Protein AF-A0A7S2K508-F1 (afdb_monomer)

Secondary structure (DSSP, 8-state):
-EETHHHHHHHHHHT-SS-----EEEEEE--SSS-GGGTSS--HHHHHTTSEEE-TTS-EEEEPTT-HHHHHHHHTTTS-HHHHHHHHHT---EEPPPGGGGTT---HHHHHS-EEEEEETT-SSS-HHHHHHHHHTT-TT-EEEEES--S--

Organism: NCBI:txid1333877

Nearest PDB structures (foldseek):
  8hfw-assembly2_C-2  TM=7.495E-01  e=7.272E-08  Burkholderia pyrrocinia
  5y5r-assembly6_F  TM=7.327E-01  e=9.627E-07  Sphingobium faniae
  5y5r-assembly3_C  TM=6.608E-01  e=6.535E-07  Sphingobium faniae
  5y51-assembly4_D  TM=6.768E-01  e=1.330E-06  Sphingobium faniae
  5y5v-assembly5_E  TM=6.628E-01  e=8.461E-07  Sphingobium faniae

Structure (mmCIF, N/CA/C/O backbone):
data_AF-A0A7S2K508-F1
#
_entry.id   AF-A0A7S2K508-F1
#
loop_
_atom_site.group_PDB
_atom_site.id
_atom_site.type_symbol
_atom_site.label_atom_id
_atom_site.label_alt_id
_atom_site.label_comp_id
_atom_site.label_asym_id
_atom_site.label_entity_id
_atom_site.label_seq_id
_atom_site.pdbx_PDB_ins_code
_atom_site.Cartn_x
_atom_site.Cartn_y
_atom_site.Cartn_z
_atom_site.occupancy
_atom_site.B_iso_or_equiv
_atom_site.auth_seq_id
_atom_site.auth_comp_id
_atom_site.auth_asym_id
_atom_site.auth_atom_id
_atom_site.pdbx_PDB_model_num
ATOM 1 N N . GLY A 1 1 ? -5.552 5.585 4.829 1.00 94.31 1 GLY A N 1
ATOM 2 C CA . GLY A 1 1 ? -4.146 5.210 4.611 1.00 94.31 1 GLY A CA 1
ATOM 3 C C . GLY A 1 1 ? -4.097 4.283 3.425 1.00 94.31 1 GLY A C 1
ATOM 4 O O . GLY A 1 1 ? -4.955 3.414 3.342 1.00 94.31 1 GLY A O 1
ATOM 5 N N . HIS A 1 2 ? -3.149 4.501 2.521 1.00 95.62 2 HIS A N 1
ATOM 6 C CA . HIS A 1 2 ? -2.946 3.706 1.309 1.00 95.62 2 HIS A CA 1
ATOM 7 C C . HIS A 1 2 ? -1.594 2.995 1.375 1.00 95.62 2 HIS A C 1
ATOM 9 O O . HIS A 1 2 ? -0.647 3.576 1.910 1.00 95.62 2 HIS A O 1
ATOM 15 N N . SER A 1 3 ? -1.504 1.756 0.885 1.00 92.75 3 SER A N 1
ATOM 16 C CA . SER A 1 3 ? -0.252 0.991 0.879 1.00 92.75 3 SER A CA 1
ATOM 17 C C . SER A 1 3 ? 0.404 0.943 2.276 1.00 92.75 3 SER A C 1
ATOM 19 O O . SER A 1 3 ? -0.268 0.725 3.295 1.00 92.75 3 SER A O 1
ATOM 21 N N . THR A 1 4 ? 1.704 1.217 2.360 1.00 88.06 4 THR A N 1
ATOM 22 C CA . THR A 1 4 ? 2.474 1.306 3.613 1.00 88.06 4 THR A CA 1
ATOM 23 C C . THR A 1 4 ? 1.945 2.355 4.599 1.00 88.06 4 THR A C 1
ATOM 25 O O . THR A 1 4 ? 2.079 2.197 5.819 1.00 88.06 4 THR A O 1
ATOM 28 N N . ALA A 1 5 ? 1.256 3.400 4.123 1.00 89.75 5 ALA A N 1
ATOM 29 C CA . ALA A 1 5 ? 0.703 4.445 4.983 1.00 89.75 5 ALA A CA 1
ATOM 30 C C . ALA A 1 5 ? -0.449 3.946 5.876 1.00 89.75 5 ALA A C 1
ATOM 32 O O . ALA A 1 5 ? -0.812 4.624 6.840 1.00 89.75 5 ALA A O 1
ATOM 33 N N . GLY A 1 6 ? -1.018 2.762 5.622 1.00 91.69 6 GLY A N 1
ATOM 34 C CA . GLY A 1 6 ? -1.968 2.134 6.548 1.00 91.69 6 GLY A CA 1
ATOM 35 C C . GLY A 1 6 ? -1.373 1.895 7.946 1.00 91.69 6 GLY A C 1
ATOM 36 O O . GLY A 1 6 ? -2.024 2.154 8.966 1.00 91.69 6 GLY A O 1
ATOM 37 N N . ARG A 1 7 ? -0.085 1.541 8.024 1.00 87.25 7 ARG A N 1
ATOM 38 C CA . ARG A 1 7 ? 0.619 1.390 9.309 1.00 87.25 7 ARG A CA 1
ATOM 39 C C . ARG A 1 7 ? 0.809 2.720 10.018 1.00 87.25 7 ARG A C 1
ATOM 41 O O . ARG A 1 7 ? 0.568 2.806 11.219 1.00 87.25 7 ARG A O 1
ATOM 48 N N . MET A 1 8 ? 1.194 3.756 9.269 1.00 87.19 8 MET A N 1
ATOM 49 C CA . MET A 1 8 ? 1.343 5.116 9.797 1.00 87.19 8 MET A CA 1
ATOM 50 C C . MET A 1 8 ? 0.029 5.606 10.395 1.00 87.19 8 MET A C 1
ATOM 52 O O . MET A 1 8 ? 0.013 6.088 11.520 1.00 87.19 8 MET A O 1
ATOM 56 N N . VAL A 1 9 ? -1.091 5.406 9.695 1.00 89.44 9 VAL A N 1
ATOM 57 C CA . VAL A 1 9 ? -2.420 5.763 10.212 1.00 89.44 9 VAL A CA 1
ATOM 58 C C . VAL A 1 9 ? -2.718 5.039 11.524 1.00 89.44 9 VAL A C 1
ATOM 60 O O . VAL A 1 9 ? -3.194 5.670 12.466 1.00 89.44 9 VAL A O 1
ATOM 63 N N . THR A 1 10 ? -2.396 3.747 11.616 1.00 88.44 10 THR A N 1
ATOM 64 C CA . THR A 1 10 ? -2.586 2.976 12.854 1.00 88.44 10 THR A CA 1
ATOM 65 C C . THR A 1 10 ? -1.735 3.533 13.997 1.00 88.44 10 THR A C 1
ATOM 67 O O . THR A 1 10 ? -2.250 3.781 15.089 1.00 88.44 10 THR A O 1
ATOM 70 N N . ALA A 1 11 ? -0.451 3.793 13.742 1.00 86.31 11 ALA A N 1
ATOM 71 C CA . ALA A 1 11 ? 0.479 4.328 14.732 1.00 86.31 11 ALA A CA 1
ATOM 72 C C . ALA A 1 11 ? 0.098 5.738 15.197 1.00 86.31 11 ALA A C 1
ATOM 74 O O . ALA A 1 11 ? 0.054 6.008 16.396 1.00 86.31 11 ALA A O 1
ATOM 75 N N . CYS A 1 12 ? -0.228 6.630 14.260 1.00 87.06 12 CYS A N 1
ATOM 76 C CA . CYS A 1 12 ? -0.665 7.986 14.561 1.00 87.06 12 CYS A CA 1
ATOM 77 C C . CYS A 1 12 ? -1.956 7.979 15.375 1.00 87.06 12 CYS A C 1
ATOM 79 O O . CYS A 1 12 ? -2.011 8.651 16.398 1.00 87.06 12 CYS A O 1
ATOM 81 N N . PHE A 1 13 ? -2.966 7.202 14.967 1.00 89.62 13 PHE A N 1
ATOM 82 C CA . PHE A 1 13 ? -4.243 7.137 15.679 1.00 89.62 13 PHE A CA 1
ATOM 83 C C . PHE A 1 13 ? -4.069 6.643 17.119 1.00 89.62 13 PHE A C 1
ATOM 85 O O . PHE A 1 13 ? -4.640 7.215 18.043 1.00 89.62 13 PHE A O 1
ATOM 92 N N . SER A 1 14 ? -3.232 5.626 17.312 1.00 87.38 14 SER A N 1
ATOM 93 C CA . SER A 1 14 ? -2.958 5.030 18.623 1.00 87.38 14 SER A CA 1
ATOM 94 C C . SER A 1 14 ? -2.292 6.002 19.604 1.00 87.38 14 SER A C 1
ATOM 96 O O . SER A 1 14 ? -2.481 5.891 20.810 1.00 87.38 14 SER A O 1
ATOM 98 N N . ARG A 1 15 ? -1.562 7.003 19.095 1.00 86.00 15 ARG A N 1
ATOM 99 C CA . ARG A 1 15 ? -0.917 8.056 19.899 1.00 86.00 15 ARG A CA 1
ATOM 100 C C . ARG A 1 15 ? -1.837 9.239 20.221 1.00 86.00 15 ARG A C 1
ATOM 102 O O . ARG A 1 15 ? -1.435 10.132 20.964 1.00 86.00 15 ARG A O 1
ATOM 109 N N . LEU A 1 16 ? -3.051 9.287 19.669 1.00 83.50 16 LEU A N 1
ATOM 110 C CA . LEU A 1 16 ? -3.994 10.366 19.960 1.00 83.50 16 LEU A CA 1
ATOM 111 C C . LEU A 1 16 ? -4.685 10.118 21.301 1.00 83.50 16 LEU A C 1
ATOM 113 O O . LEU A 1 16 ? -5.417 9.146 21.467 1.00 83.50 16 LEU A O 1
ATOM 117 N N . SER A 1 17 ? -4.520 11.056 22.231 1.00 73.00 17 SER A N 1
ATOM 118 C CA . SER A 1 17 ? -5.213 11.048 23.524 1.00 73.00 17 SER A CA 1
ATOM 119 C C . SER A 1 17 ? -6.714 11.351 23.406 1.00 73.00 17 SER A C 1
ATOM 121 O O . SER A 1 17 ? -7.501 10.880 24.221 1.00 73.00 17 SER A O 1
ATOM 123 N N . ALA A 1 18 ? -7.124 12.103 22.378 1.00 69.69 18 ALA A N 1
ATOM 124 C CA . ALA A 1 18 ? -8.521 12.428 22.078 1.00 69.69 18 ALA A CA 1
ATOM 125 C C . ALA A 1 18 ? -8.760 12.428 20.551 1.00 69.69 18 ALA A C 1
ATOM 127 O O . ALA A 1 18 ? -8.657 13.476 19.902 1.00 69.69 18 ALA A O 1
ATOM 128 N N . PRO A 1 19 ? -9.022 11.262 19.929 1.00 72.75 19 PRO A N 1
ATOM 129 C CA . PRO A 1 19 ? -9.118 11.163 18.478 1.00 72.75 19 PRO A CA 1
ATOM 130 C C . PRO A 1 19 ? -10.362 11.887 17.940 1.00 72.75 19 PRO A C 1
ATOM 132 O O . PRO A 1 19 ? -11.492 11.528 18.248 1.00 72.75 19 PRO A O 1
ATOM 135 N N . LYS A 1 20 ? -10.152 12.870 17.054 1.00 83.19 20 LYS A N 1
ATOM 136 C CA . LYS A 1 20 ? -11.210 13.507 16.234 1.00 83.19 20 LYS A CA 1
ATOM 137 C C . LYS A 1 20 ? -11.543 12.712 14.959 1.00 83.19 20 LYS A C 1
ATOM 139 O O . LYS A 1 20 ? -12.257 13.188 14.079 1.00 83.19 20 LYS A O 1
ATOM 144 N N . ILE A 1 21 ? -10.958 11.526 14.817 1.00 88.56 21 ILE A N 1
ATOM 145 C CA . ILE A 1 21 ? -11.066 10.683 13.629 1.00 88.56 21 ILE A CA 1
ATOM 146 C C . ILE A 1 21 ? -12.260 9.744 13.810 1.00 88.56 21 ILE A C 1
ATOM 148 O O . ILE A 1 21 ? -12.256 8.886 14.687 1.00 88.56 21 ILE A O 1
ATOM 152 N N . HIS A 1 22 ? -13.268 9.905 12.953 1.00 89.38 22 HIS A N 1
ATOM 153 C CA . HIS A 1 22 ? -14.533 9.165 13.025 1.00 89.38 22 HIS A CA 1
ATOM 154 C C . HIS A 1 22 ? -14.428 7.732 12.485 1.00 89.38 22 HIS A C 1
ATOM 156 O O . HIS A 1 22 ? -15.195 6.856 12.878 1.00 89.38 22 HIS A O 1
ATOM 162 N N . ARG A 1 23 ? -13.504 7.496 11.547 1.00 93.00 23 ARG A N 1
ATOM 163 C CA . ARG A 1 23 ? -13.300 6.203 10.892 1.00 93.00 23 ARG A CA 1
ATOM 164 C C . ARG A 1 23 ? -11.885 6.103 10.342 1.00 93.00 23 ARG A C 1
ATOM 166 O O . ARG A 1 23 ? -11.348 7.079 9.821 1.00 93.00 23 ARG A O 1
ATOM 173 N N . LEU A 1 24 ? -11.319 4.904 10.409 1.00 94.88 24 LEU A N 1
ATOM 174 C CA . LEU A 1 24 ? -10.071 4.547 9.745 1.00 94.88 24 LEU A CA 1
ATOM 175 C C . LEU A 1 24 ? -10.386 3.830 8.434 1.00 94.88 24 LEU A C 1
ATOM 177 O O . LEU A 1 24 ? -11.091 2.824 8.430 1.00 94.88 24 LEU A O 1
ATOM 181 N N . VAL A 1 25 ? -9.874 4.353 7.322 1.00 96.62 25 VAL A N 1
ATOM 182 C CA . VAL A 1 25 ? -10.042 3.745 5.997 1.00 96.62 25 VAL A CA 1
ATOM 183 C C . VAL A 1 25 ? -8.682 3.293 5.486 1.00 96.62 25 VAL A C 1
ATOM 185 O O . VAL A 1 25 ? -7.739 4.090 5.434 1.00 96.62 25 VAL A O 1
ATOM 188 N N . PHE A 1 26 ? -8.589 2.019 5.129 1.00 97.00 26 PHE A N 1
ATOM 189 C CA . PHE A 1 26 ? -7.411 1.351 4.589 1.00 97.00 26 PHE A CA 1
ATOM 190 C C . PHE A 1 26 ? -7.680 1.032 3.126 1.00 97.00 26 PHE A C 1
ATOM 192 O O . PHE A 1 26 ? -8.665 0.371 2.837 1.00 97.00 26 PHE A O 1
ATOM 199 N N . LEU A 1 27 ? -6.850 1.518 2.212 1.00 97.88 27 LEU A N 1
ATOM 200 C CA . LEU A 1 27 ? -6.997 1.283 0.778 1.00 97.88 27 LEU A CA 1
ATOM 201 C C . LEU A 1 27 ? -5.785 0.514 0.279 1.00 97.88 27 LEU A C 1
ATOM 203 O O . LEU A 1 27 ? -4.694 1.078 0.344 1.00 97.88 27 LEU A O 1
ATOM 207 N N . ALA A 1 28 ? -5.964 -0.731 -0.173 1.00 95.94 28 ALA A N 1
ATOM 208 C CA . ALA A 1 28 ? -4.866 -1.607 -0.594 1.00 95.94 28 ALA A CA 1
ATOM 209 C C . ALA A 1 28 ? -3.652 -1.456 0.338 1.00 95.94 28 ALA A C 1
ATOM 211 O O . ALA A 1 28 ? -2.539 -1.146 -0.079 1.00 95.94 28 ALA A O 1
ATOM 212 N N . ALA A 1 29 ? -3.927 -1.486 1.643 1.00 93.94 29 ALA A N 1
ATOM 213 C CA . ALA A 1 29 ? -3.033 -0.953 2.654 1.00 93.94 29 ALA A CA 1
ATOM 214 C C . ALA A 1 29 ? -2.687 -1.996 3.690 1.00 93.94 29 ALA A C 1
ATOM 216 O O . ALA A 1 29 ? -3.483 -2.868 4.039 1.00 93.94 29 ALA A O 1
ATOM 217 N N . GLU A 1 30 ? -1.509 -1.825 4.258 1.00 89.88 30 GLU A N 1
ATOM 218 C CA . GLU A 1 30 ? -1.095 -2.604 5.401 1.00 89.88 30 GLU A CA 1
ATOM 219 C C . GLU A 1 30 ? -1.816 -2.212 6.677 1.00 89.88 30 GLU A C 1
ATOM 221 O O . GLU A 1 30 ? -2.129 -1.046 6.931 1.00 89.88 30 GLU A O 1
ATOM 226 N N . THR A 1 31 ? -1.979 -3.204 7.540 1.00 87.62 31 THR A N 1
ATOM 227 C CA . THR A 1 31 ? -2.645 -3.067 8.827 1.00 87.62 31 THR A CA 1
ATOM 228 C C . THR A 1 31 ? -1.740 -3.560 9.953 1.00 87.62 31 THR A C 1
ATOM 230 O O . THR A 1 31 ? -0.934 -4.482 9.783 1.00 87.62 31 THR A O 1
ATOM 233 N N . LEU A 1 32 ? -1.859 -2.909 11.112 1.00 82.50 32 LEU A N 1
ATOM 234 C CA . LEU A 1 32 ? -1.256 -3.340 12.373 1.00 82.50 32 LEU A CA 1
ATOM 235 C C . LEU A 1 32 ? -2.353 -3.814 13.340 1.00 82.50 32 LEU A C 1
ATOM 237 O O . LEU A 1 32 ? -3.473 -3.302 13.271 1.00 82.50 32 LEU A O 1
ATOM 241 N N . PRO A 1 33 ? -2.034 -4.752 14.252 1.00 77.62 33 PRO A N 1
ATOM 242 C CA . PRO A 1 33 ? -0.786 -5.504 14.363 1.00 77.62 33 PRO A CA 1
ATOM 243 C C . PRO A 1 33 ? -0.698 -6.604 13.291 1.00 77.62 33 PRO A C 1
ATOM 245 O O . PRO A 1 33 ? -1.707 -7.059 12.757 1.00 77.62 33 PRO A O 1
ATOM 248 N N . GLY A 1 34 ? 0.519 -7.037 12.967 1.00 71.25 34 GLY A N 1
ATOM 249 C CA . GLY A 1 34 ? 0.774 -8.090 11.983 1.00 71.25 34 GLY A CA 1
ATOM 250 C C . GLY A 1 34 ? 2.229 -8.089 11.510 1.00 71.25 34 GLY A C 1
ATOM 251 O O . GLY A 1 34 ? 2.929 -7.091 11.717 1.00 71.25 34 GLY A O 1
ATOM 252 N N . PRO A 1 35 ? 2.701 -9.188 10.890 1.00 64.12 35 PRO A N 1
ATOM 253 C CA . PRO A 1 35 ? 4.077 -9.298 10.432 1.00 64.12 35 PRO A CA 1
ATOM 254 C C . PRO A 1 35 ? 4.426 -8.150 9.482 1.00 64.12 35 PRO A C 1
ATOM 256 O O . PRO A 1 35 ? 3.721 -7.861 8.516 1.00 64.12 35 PRO A O 1
ATOM 259 N N . THR A 1 36 ? 5.548 -7.514 9.790 1.00 58.22 36 THR A N 1
ATOM 260 C CA . THR A 1 36 ? 6.211 -6.423 9.064 1.00 58.22 36 THR A CA 1
ATOM 261 C C . THR A 1 36 ? 6.776 -6.826 7.708 1.00 58.22 36 THR A C 1
ATOM 263 O O . THR A 1 36 ? 7.184 -5.962 6.932 1.00 58.22 36 THR A O 1
ATOM 266 N N . SER A 1 37 ? 6.824 -8.127 7.430 1.00 51.88 37 SER A N 1
ATOM 267 C CA . SER A 1 37 ? 7.640 -8.712 6.372 1.00 51.88 37 SER A CA 1
ATOM 268 C C . SER A 1 37 ? 7.113 -8.495 4.955 1.00 51.88 37 SER A C 1
ATOM 270 O O . SER A 1 37 ? 7.910 -8.585 4.026 1.00 51.88 37 SER A O 1
ATOM 272 N N . LEU A 1 38 ? 5.821 -8.199 4.769 1.00 54.03 38 LEU A N 1
ATOM 273 C CA . LEU A 1 38 ? 5.203 -8.172 3.434 1.00 54.03 38 LEU A CA 1
ATOM 274 C C . LEU A 1 38 ? 5.432 -6.872 2.639 1.00 54.03 38 LEU A C 1
ATOM 276 O O . LEU A 1 38 ? 5.066 -6.824 1.473 1.00 54.03 38 LEU A O 1
ATOM 280 N N . SER A 1 39 ? 6.020 -5.831 3.229 1.00 52.00 39 SER A N 1
ATOM 281 C CA . SER A 1 39 ? 5.941 -4.472 2.661 1.00 52.00 39 SER A CA 1
ATOM 282 C C . SER A 1 39 ? 7.117 -3.537 2.925 1.00 52.00 39 SER A C 1
ATOM 284 O O . SER A 1 39 ? 7.373 -2.614 2.158 1.00 52.00 39 SER A O 1
ATOM 286 N N . LEU A 1 40 ? 7.871 -3.771 4.002 1.00 51.97 40 LEU A N 1
ATOM 287 C CA . LEU A 1 40 ? 9.110 -3.043 4.270 1.00 51.97 40 LEU A CA 1
ATOM 288 C C . LEU A 1 40 ? 10.254 -3.574 3.407 1.00 51.97 40 LEU A C 1
ATOM 290 O O . LEU A 1 40 ? 11.384 -3.092 3.483 1.00 51.97 40 LEU A O 1
ATOM 294 N N . ARG A 1 41 ? 9.995 -4.614 2.618 1.00 66.81 41 ARG A N 1
ATOM 295 C CA . ARG A 1 41 ? 10.954 -5.179 1.688 1.00 66.81 41 ARG A CA 1
ATOM 296 C C . ARG A 1 41 ? 10.372 -5.003 0.293 1.00 66.81 41 ARG A C 1
ATOM 298 O O . ARG A 1 41 ? 9.259 -5.475 0.068 1.00 66.81 41 ARG A O 1
ATOM 305 N N . PRO A 1 42 ? 11.082 -4.325 -0.624 1.00 73.06 42 PRO A N 1
ATOM 306 C CA . PRO A 1 42 ? 10.677 -4.350 -2.021 1.00 73.06 42 PRO A CA 1
ATOM 307 C C . PRO A 1 42 ? 10.553 -5.802 -2.486 1.00 73.06 42 PRO A C 1
ATOM 309 O O . PRO A 1 42 ? 11.241 -6.680 -1.950 1.00 73.06 42 PRO A O 1
ATOM 312 N N . SER A 1 43 ? 9.695 -6.049 -3.480 1.00 81.44 43 SER A N 1
ATOM 313 C CA . SER A 1 43 ? 9.570 -7.389 -4.056 1.00 81.44 43 SER A CA 1
ATOM 314 C C . SER A 1 43 ? 10.964 -7.943 -4.390 1.00 81.44 43 SER A C 1
ATOM 316 O O . SER A 1 43 ? 11.759 -7.228 -5.014 1.00 81.44 43 SER A O 1
ATOM 318 N N . PRO A 1 44 ? 11.285 -9.198 -4.019 1.00 83.12 44 PRO A N 1
ATOM 319 C CA . PRO A 1 44 ? 12.548 -9.821 -4.399 1.00 83.12 44 PRO A CA 1
ATOM 320 C C . PRO A 1 44 ? 12.800 -9.765 -5.908 1.00 83.12 44 PRO A C 1
ATOM 322 O O . PRO A 1 44 ? 13.941 -9.580 -6.325 1.00 83.12 44 PRO A O 1
ATOM 325 N N . SER A 1 45 ? 11.740 -9.848 -6.723 1.00 86.62 45 SER A N 1
ATOM 326 C CA . SER A 1 45 ? 11.851 -9.696 -8.176 1.00 86.62 45 SER A CA 1
ATOM 327 C C . SER A 1 45 ? 12.277 -8.287 -8.581 1.00 86.62 45 SER A C 1
ATOM 329 O O . SER A 1 45 ? 13.132 -8.143 -9.441 1.00 86.62 45 SER A O 1
ATOM 331 N N . TRP A 1 46 ? 11.773 -7.241 -7.922 1.00 90.44 46 TRP A N 1
ATOM 332 C CA . TRP A 1 46 ? 12.146 -5.859 -8.235 1.00 90.44 46 TRP A CA 1
ATOM 333 C C . TRP A 1 46 ? 13.606 -5.565 -7.906 1.00 90.44 46 TRP A C 1
ATOM 335 O O . TRP A 1 46 ? 14.253 -4.821 -8.636 1.00 90.44 46 TRP A O 1
ATOM 345 N N . LEU A 1 47 ? 14.131 -6.158 -6.830 1.00 87.25 47 LEU A N 1
ATOM 346 C CA . LEU A 1 47 ? 15.559 -6.095 -6.520 1.00 87.25 47 LEU A CA 1
ATOM 347 C C . LEU A 1 47 ? 16.388 -6.865 -7.556 1.00 87.25 47 LEU A C 1
ATOM 349 O O . LEU A 1 47 ? 17.386 -6.342 -8.041 1.00 87.25 47 LEU A O 1
ATOM 353 N N . ALA A 1 48 ? 15.969 -8.083 -7.915 1.00 89.50 48 ALA A N 1
ATOM 354 C CA . ALA A 1 48 ? 16.676 -8.917 -8.888 1.00 89.50 48 ALA A CA 1
ATOM 355 C C . ALA A 1 48 ? 16.685 -8.307 -10.303 1.00 89.50 48 ALA A C 1
ATOM 357 O O . ALA A 1 48 ? 17.685 -8.401 -11.008 1.00 89.50 48 ALA A O 1
ATOM 358 N N . GLU A 1 49 ? 15.595 -7.647 -10.698 1.00 91.62 49 GLU A N 1
ATOM 359 C CA . GLU A 1 49 ? 15.455 -6.909 -11.960 1.00 91.62 49 GLU A CA 1
ATOM 360 C C . GLU A 1 49 ? 16.115 -5.517 -11.918 1.00 91.62 49 GLU A C 1
ATOM 362 O O . GLU A 1 49 ? 16.127 -4.810 -12.923 1.00 91.62 49 GLU A O 1
ATOM 367 N N . GLY A 1 50 ? 16.648 -5.093 -10.766 1.00 93.00 50 GLY A N 1
ATOM 368 C CA . GLY A 1 50 ? 17.278 -3.782 -10.603 1.00 93.00 50 GLY A CA 1
ATOM 369 C C . GLY A 1 50 ? 16.306 -2.603 -10.697 1.00 93.00 50 GLY A C 1
ATOM 370 O O . GLY A 1 50 ? 16.740 -1.485 -10.963 1.00 93.00 50 GLY A O 1
ATOM 371 N N . LEU A 1 51 ? 15.005 -2.813 -10.472 1.00 93.75 51 LEU A N 1
ATOM 372 C CA . LEU A 1 51 ? 13.990 -1.752 -10.541 1.00 93.75 51 LEU A CA 1
ATOM 373 C C . LEU A 1 51 ? 14.097 -0.768 -9.378 1.00 93.75 51 LEU A C 1
ATOM 375 O O . LEU A 1 51 ? 13.762 0.410 -9.500 1.00 93.75 51 LEU A O 1
ATOM 379 N N . VAL A 1 52 ? 14.556 -1.269 -8.238 1.00 92.69 52 VAL A N 1
ATOM 380 C CA . VAL A 1 52 ? 14.770 -0.491 -7.026 1.00 92.69 52 VAL A CA 1
ATOM 381 C C . VAL A 1 52 ? 16.117 -0.843 -6.419 1.00 92.69 52 VAL A C 1
ATOM 383 O O . VAL A 1 52 ? 16.631 -1.948 -6.587 1.00 92.69 52 VAL A O 1
ATOM 386 N N . SER A 1 53 ? 16.665 0.098 -5.668 1.00 91.19 53 SER A N 1
ATOM 387 C CA . SER A 1 53 ? 17.913 -0.044 -4.932 1.00 91.19 53 SER A CA 1
ATOM 388 C C . SER A 1 53 ? 17.711 0.375 -3.484 1.00 91.19 53 SER A C 1
ATOM 390 O O . SER A 1 53 ? 16.904 1.254 -3.169 1.00 91.19 53 SER A O 1
ATOM 392 N N . LEU A 1 54 ? 18.446 -0.278 -2.591 1.00 87.75 54 LEU A N 1
ATOM 393 C CA . LEU A 1 54 ? 18.530 0.116 -1.194 1.00 87.75 54 LEU A CA 1
ATOM 394 C C . 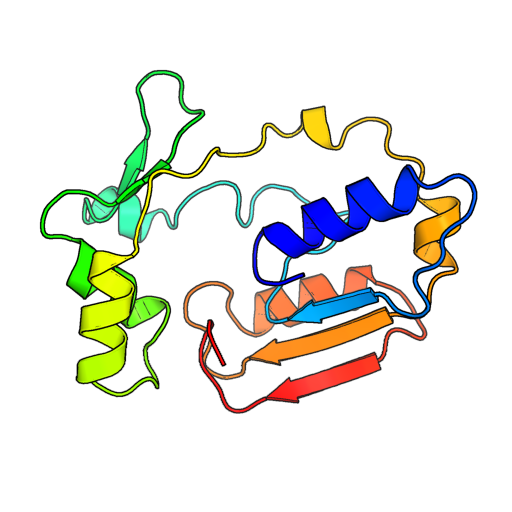LEU A 1 54 ? 19.812 0.918 -0.995 1.00 87.75 54 LEU A C 1
ATOM 396 O O . LEU A 1 54 ? 20.887 0.501 -1.427 1.00 87.75 54 LEU A O 1
ATOM 400 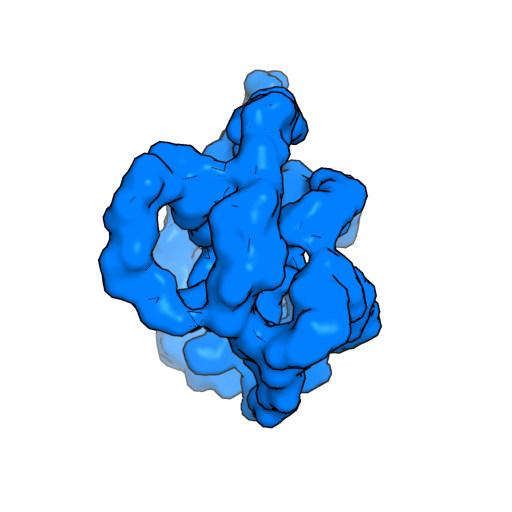N N . HIS A 1 55 ? 19.696 2.061 -0.325 1.00 88.69 55 HIS A N 1
ATOM 401 C CA . HIS A 1 55 ? 20.852 2.808 0.158 1.00 88.69 55 HIS A CA 1
ATOM 402 C C . HIS A 1 55 ? 21.724 1.903 1.055 1.00 88.69 55 HIS A C 1
ATOM 404 O O . HIS A 1 55 ? 21.164 1.030 1.721 1.00 88.69 55 HIS A O 1
ATOM 410 N N . PRO A 1 56 ? 23.057 2.096 1.148 1.00 85.94 56 PRO A N 1
ATOM 411 C CA . PRO A 1 56 ? 23.929 1.241 1.962 1.00 85.94 56 PRO A CA 1
ATOM 412 C C . PRO A 1 56 ? 23.535 1.111 3.439 1.00 85.94 56 PRO A C 1
ATOM 414 O O . PRO A 1 56 ? 23.813 0.086 4.052 1.00 85.94 56 PRO A O 1
ATOM 417 N N . SER A 1 57 ? 22.855 2.115 4.007 1.00 84.38 57 SER A N 1
ATOM 418 C CA . SER A 1 57 ? 22.292 2.026 5.366 1.00 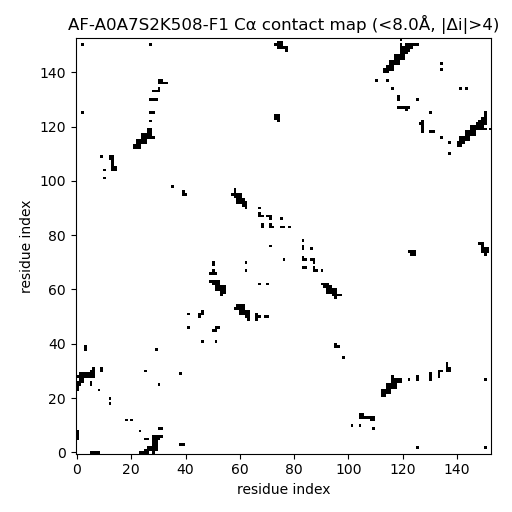84.38 57 SER A CA 1
ATOM 419 C C . SER A 1 57 ? 21.137 1.021 5.487 1.00 84.38 57 SER A C 1
ATOM 421 O O . SER A 1 57 ? 20.784 0.621 6.588 1.00 84.38 57 SER A O 1
ATOM 423 N N . GLY A 1 58 ? 20.525 0.615 4.371 1.00 82.44 58 GLY A N 1
ATOM 424 C CA . GLY A 1 58 ? 19.361 -0.271 4.310 1.00 82.44 58 GLY A CA 1
ATOM 425 C C . GLY A 1 58 ? 18.020 0.413 4.602 1.00 82.44 58 GLY A C 1
ATOM 426 O O . GLY A 1 58 ? 16.981 -0.246 4.546 1.00 82.44 58 GLY A O 1
ATOM 427 N N . GLU A 1 59 ? 18.033 1.715 4.891 1.00 82.44 59 GLU A N 1
ATOM 428 C CA . GLU A 1 59 ? 16.879 2.472 5.403 1.00 82.44 59 GLU A CA 1
ATOM 429 C C . GLU A 1 59 ? 16.152 3.297 4.343 1.00 82.44 59 GLU A C 1
ATOM 431 O O . GLU A 1 59 ? 15.061 3.795 4.594 1.00 82.44 59 GLU A O 1
ATOM 436 N N . VAL A 1 60 ? 16.734 3.469 3.159 1.00 86.88 60 VAL A N 1
ATOM 437 C CA . VAL A 1 60 ? 16.126 4.254 2.080 1.00 86.88 60 VAL A CA 1
ATOM 438 C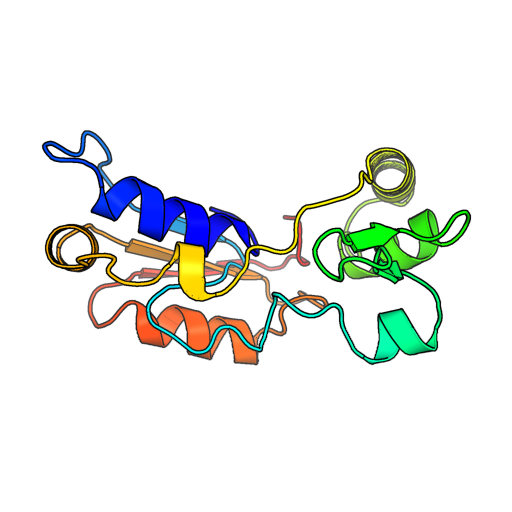 C . VAL A 1 60 ? 16.021 3.382 0.842 1.00 86.88 60 VAL A C 1
ATOM 440 O O . VAL A 1 60 ? 17.016 2.813 0.391 1.00 86.88 60 VAL A O 1
ATOM 443 N N . LEU A 1 61 ? 14.807 3.281 0.310 1.00 88.94 61 LEU A N 1
ATOM 444 C CA . LEU A 1 61 ? 14.504 2.640 -0.961 1.00 88.94 61 LEU A CA 1
ATOM 445 C C . LEU A 1 61 ? 14.395 3.714 -2.039 1.00 88.94 61 LEU A C 1
ATOM 447 O O . LEU A 1 61 ? 13.659 4.686 -1.871 1.00 88.94 61 LEU A O 1
ATOM 451 N N . THR A 1 62 ? 15.081 3.512 -3.156 1.00 92.06 62 THR A N 1
ATOM 452 C CA . THR A 1 62 ? 15.055 4.423 -4.301 1.00 92.06 62 THR A CA 1
ATOM 453 C C . THR A 1 62 ? 14.750 3.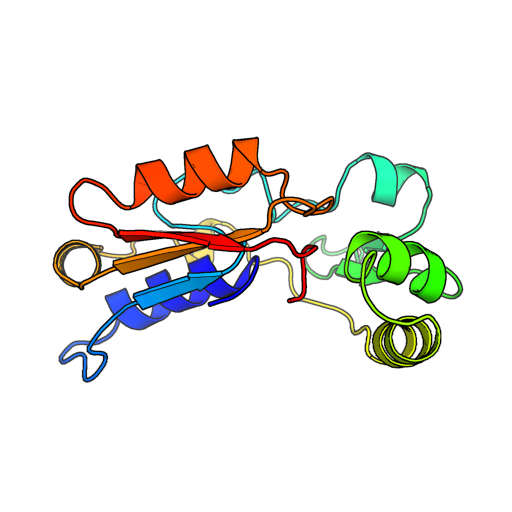642 -5.569 1.00 92.06 62 THR A C 1
ATOM 455 O O . THR A 1 62 ? 15.241 2.530 -5.754 1.00 92.06 62 THR A O 1
ATOM 458 N N . VAL A 1 63 ? 13.949 4.224 -6.458 1.00 93.56 63 VAL A N 1
ATOM 459 C CA . VAL A 1 63 ? 13.742 3.680 -7.805 1.00 93.56 63 VAL A CA 1
ATOM 460 C C . VAL A 1 63 ? 15.016 3.881 -8.617 1.00 93.56 63 VAL A C 1
ATOM 462 O O . VAL A 1 63 ? 15.580 4.974 -8.621 1.00 93.56 63 VAL A O 1
ATOM 465 N N . THR A 1 64 ? 15.498 2.827 -9.268 1.00 93.75 64 THR A N 1
ATOM 466 C CA . THR A 1 64 ? 16.706 2.908 -10.094 1.00 93.75 64 THR A CA 1
ATOM 467 C C . THR A 1 64 ? 16.448 3.801 -11.305 1.00 93.75 64 THR A C 1
ATOM 469 O O . THR A 1 64 ? 15.378 3.732 -11.911 1.00 93.75 64 THR A O 1
ATOM 472 N N . ALA A 1 65 ? 17.435 4.618 -11.679 1.00 90.06 65 ALA A N 1
ATOM 473 C CA . ALA A 1 65 ? 17.335 5.468 -12.861 1.00 90.06 65 ALA A CA 1
ATOM 474 C C . ALA A 1 65 ? 16.975 4.642 -14.108 1.00 90.06 65 ALA A C 1
ATOM 476 O O . ALA A 1 65 ? 17.546 3.575 -14.335 1.00 90.06 65 ALA A O 1
ATOM 477 N N . ALA A 1 66 ? 16.043 5.155 -14.910 1.00 92.62 66 ALA A N 1
ATOM 478 C CA . ALA A 1 66 ? 15.451 4.508 -16.085 1.00 92.62 66 ALA A CA 1
ATOM 479 C C . ALA A 1 66 ? 14.514 3.315 -15.798 1.00 92.62 66 ALA A C 1
ATOM 481 O O . ALA A 1 66 ? 13.885 2.805 -16.731 1.00 92.62 66 ALA A O 1
ATOM 482 N N . ALA A 1 67 ? 14.351 2.892 -14.540 1.00 96.00 67 ALA A N 1
ATOM 483 C CA . ALA A 1 67 ? 13.385 1.862 -14.158 1.00 96.00 67 ALA A CA 1
ATOM 484 C C . ALA A 1 67 ? 12.002 2.430 -13.797 1.00 96.00 67 ALA A C 1
ATOM 486 O O . ALA A 1 67 ? 11.061 1.662 -13.591 1.00 96.00 67 ALA A O 1
ATOM 487 N N . GLU A 1 68 ? 11.833 3.754 -13.754 1.00 95.62 68 GLU A N 1
ATOM 488 C CA . GLU A 1 68 ? 10.623 4.419 -13.264 1.00 95.62 68 GLU A CA 1
ATOM 489 C C . GLU A 1 68 ? 9.387 4.018 -14.067 1.00 95.62 68 GLU A C 1
ATOM 491 O O . GLU A 1 68 ? 8.360 3.666 -13.493 1.00 95.62 68 GLU A O 1
ATOM 496 N N . LYS A 1 69 ? 9.488 3.986 -15.401 1.00 94.75 69 LYS A N 1
ATOM 497 C CA . LYS A 1 69 ? 8.373 3.562 -16.265 1.00 94.75 69 LYS A CA 1
ATOM 498 C C . LYS A 1 69 ? 7.988 2.104 -16.024 1.00 94.75 69 LYS A C 1
ATOM 500 O O . LYS A 1 69 ? 6.805 1.767 -16.020 1.00 94.75 69 LYS A O 1
ATOM 505 N N . ARG A 1 70 ? 8.985 1.237 -15.819 1.00 94.94 70 ARG A N 1
ATOM 506 C CA . ARG A 1 70 ? 8.761 -0.187 -15.557 1.00 94.94 70 ARG A CA 1
ATOM 507 C C . ARG A 1 70 ? 8.118 -0.392 -14.191 1.00 94.94 70 ARG A C 1
ATOM 509 O O . ARG A 1 70 ? 7.171 -1.163 -14.097 1.00 94.94 70 ARG A O 1
ATOM 516 N N . LEU A 1 71 ? 8.582 0.321 -13.167 1.00 94.25 71 LEU A N 1
ATOM 517 C CA . LEU A 1 71 ? 7.990 0.261 -11.837 1.00 94.25 71 LEU A CA 1
ATOM 518 C C . LEU A 1 71 ? 6.553 0.806 -11.842 1.00 94.25 71 LEU A C 1
ATOM 520 O O . LEU A 1 71 ? 5.653 0.163 -11.307 1.00 94.25 71 LEU A O 1
ATOM 524 N N . ALA A 1 72 ? 6.309 1.933 -12.519 1.00 95.25 72 ALA A N 1
ATOM 525 C CA . ALA A 1 72 ? 4.979 2.528 -12.644 1.00 95.25 72 ALA A CA 1
ATOM 526 C C . ALA A 1 72 ? 3.959 1.570 -13.278 1.00 95.25 72 ALA A C 1
ATOM 528 O O . ALA A 1 72 ? 2.793 1.598 -12.903 1.00 95.25 72 ALA A O 1
ATOM 529 N N . ALA A 1 73 ? 4.382 0.675 -14.176 1.00 94.31 73 ALA A N 1
ATOM 530 C CA . ALA A 1 73 ? 3.491 -0.312 -14.783 1.00 94.31 73 ALA A CA 1
ATOM 531 C C . ALA A 1 73 ? 2.903 -1.328 -13.782 1.00 94.31 73 ALA A C 1
ATOM 533 O O . ALA A 1 73 ? 1.839 -1.873 -14.056 1.00 94.31 73 ALA A O 1
ATOM 534 N N . PHE A 1 74 ? 3.554 -1.572 -12.638 1.00 92.38 74 PHE A N 1
ATOM 535 C CA . PHE A 1 74 ? 2.998 -2.415 -11.569 1.00 92.38 74 PHE A CA 1
ATOM 536 C C . PHE A 1 74 ? 1.989 -1.646 -10.710 1.00 92.38 74 PHE A C 1
ATOM 538 O O . PHE A 1 74 ? 0.905 -2.141 -10.409 1.00 92.38 74 PHE A O 1
ATOM 545 N N . PHE A 1 75 ? 2.349 -0.417 -10.335 1.00 94.38 75 PHE A N 1
ATOM 546 C CA . PHE A 1 75 ? 1.555 0.428 -9.443 1.00 94.38 75 PHE A CA 1
ATOM 547 C C . PHE A 1 75 ? 0.306 1.006 -10.117 1.00 94.38 75 PHE A C 1
ATOM 549 O O . PHE A 1 75 ? -0.710 1.169 -9.454 1.00 94.38 75 PHE A O 1
ATOM 556 N N . PHE A 1 76 ? 0.389 1.305 -11.411 1.00 96.81 76 PHE A N 1
ATOM 557 C CA . PHE A 1 76 ? -0.620 2.037 -12.180 1.00 96.81 76 PHE A CA 1
ATOM 558 C C . PHE A 1 76 ? -1.032 1.243 -13.431 1.00 96.81 76 PHE A C 1
ATOM 560 O O . PHE A 1 76 ? -1.184 1.799 -14.518 1.00 96.81 76 PHE A O 1
ATOM 567 N N . SER A 1 77 ? -1.117 -0.085 -13.318 1.00 95.94 77 SER A N 1
ATOM 568 C CA . SER A 1 77 ? -1.375 -0.998 -14.441 1.00 95.94 77 SER A CA 1
ATOM 569 C C . SER A 1 77 ? -2.664 -0.703 -15.229 1.00 95.94 77 SER A C 1
ATOM 571 O O . SER A 1 77 ? -2.681 -0.930 -16.441 1.00 95.94 77 SER A O 1
ATOM 573 N N . ARG A 1 78 ? -3.693 -0.141 -14.580 1.00 96.38 78 ARG A N 1
ATOM 574 C CA . ARG A 1 78 ? -4.989 0.243 -15.165 1.00 96.38 78 ARG A CA 1
ATOM 575 C C . ARG A 1 78 ? -5.086 1.727 -15.519 1.00 96.38 78 ARG A C 1
ATOM 577 O O . ARG A 1 78 ? -6.039 2.123 -16.187 1.00 96.38 78 ARG A O 1
ATOM 584 N N . ALA A 1 79 ? -4.114 2.541 -15.113 1.00 96.69 79 ALA A N 1
ATOM 585 C CA . ALA A 1 79 ? -4.070 3.945 -15.489 1.00 96.69 79 ALA A CA 1
ATOM 586 C C . A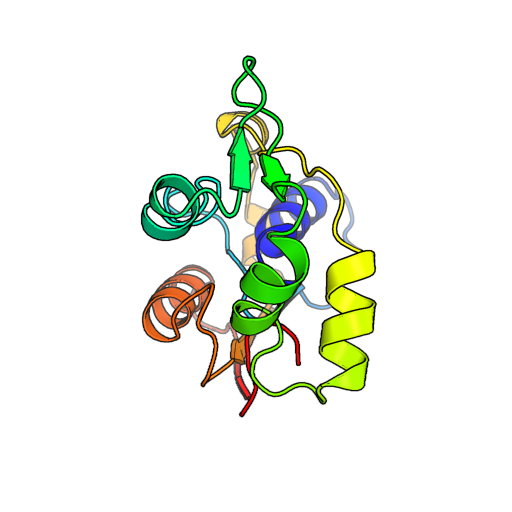LA A 1 79 ? -3.770 4.115 -16.988 1.00 96.69 79 ALA A C 1
ATOM 588 O O . ALA A 1 79 ? -3.166 3.249 -17.638 1.00 96.69 79 ALA A O 1
ATOM 589 N N . SER A 1 80 ? -4.158 5.269 -17.538 1.00 96.69 80 SER A N 1
ATOM 590 C CA . SER A 1 80 ? -3.802 5.628 -18.909 1.00 96.69 80 SER A CA 1
ATOM 591 C C . SER A 1 80 ? -2.278 5.665 -19.080 1.00 96.69 80 SER A C 1
ATOM 593 O O . SER A 1 80 ? -1.527 5.888 -18.127 1.00 96.69 80 SER A O 1
ATOM 595 N N . GLU A 1 81 ? -1.779 5.471 -20.304 1.00 95.75 81 GLU A N 1
ATOM 596 C CA . GLU A 1 81 ? -0.337 5.587 -20.562 1.00 95.75 81 GLU A CA 1
ATOM 597 C C . GLU A 1 81 ? 0.214 6.952 -20.128 1.00 95.75 81 GLU A C 1
ATOM 599 O O . GLU A 1 81 ? 1.293 7.019 -19.536 1.00 95.75 81 GLU A O 1
ATOM 604 N N . GLN A 1 82 ? -0.561 8.015 -20.351 1.00 96.56 82 GLN A N 1
ATOM 605 C CA . GLN A 1 82 ? -0.202 9.367 -19.952 1.00 96.56 82 GLN A CA 1
ATOM 606 C C . GLN A 1 82 ? -0.042 9.485 -18.431 1.00 96.56 82 GLN A C 1
ATOM 608 O O . GLN A 1 82 ? 0.977 9.996 -17.965 1.00 96.56 82 GLN A O 1
ATOM 613 N N . ASP A 1 83 ? -0.994 8.966 -17.655 1.00 96.25 83 ASP A N 1
ATOM 614 C CA . ASP A 1 83 ? -0.929 9.015 -16.190 1.00 96.25 83 ASP A CA 1
ATOM 615 C C . ASP A 1 83 ? 0.230 8.178 -15.653 1.00 96.25 83 ASP A C 1
ATOM 617 O O . ASP A 1 83 ? 0.932 8.611 -14.741 1.00 96.25 83 ASP A O 1
ATOM 621 N N . ARG A 1 84 ? 0.513 7.021 -16.266 1.00 96.25 84 ARG A N 1
ATOM 622 C CA . ARG A 1 84 ? 1.685 6.206 -15.907 1.00 96.25 84 ARG A CA 1
ATOM 623 C C . ARG A 1 84 ? 2.998 6.944 -16.136 1.00 96.25 84 ARG A C 1
ATOM 625 O O . ARG A 1 84 ? 3.907 6.830 -15.316 1.00 96.25 84 ARG A O 1
ATOM 632 N N . ILE A 1 85 ? 3.118 7.688 -17.237 1.00 95.69 85 ILE A N 1
ATOM 633 C CA . ILE A 1 85 ? 4.313 8.494 -17.529 1.00 95.69 85 ILE A CA 1
ATOM 634 C C . ILE A 1 85 ? 4.475 9.600 -16.485 1.00 95.69 85 ILE A C 1
ATOM 636 O O . ILE A 1 85 ? 5.582 9.804 -15.982 1.00 95.69 85 ILE A O 1
ATOM 640 N N . VAL A 1 86 ? 3.383 10.283 -16.136 1.00 96.62 86 VAL A N 1
ATOM 641 C CA . VAL A 1 86 ? 3.393 11.314 -15.090 1.00 96.62 86 VAL A CA 1
ATOM 642 C C . VAL A 1 86 ? 3.792 10.701 -13.747 1.00 96.62 86 VAL A C 1
ATOM 644 O O . VAL A 1 86 ? 4.731 11.181 -13.115 1.00 96.62 86 VAL A O 1
ATOM 647 N N . ALA A 1 87 ? 3.158 9.598 -13.351 1.00 95.44 87 ALA A N 1
ATOM 648 C CA . ALA A 1 87 ? 3.436 8.906 -12.099 1.00 95.44 87 ALA A CA 1
ATOM 649 C C . ALA A 1 87 ? 4.890 8.417 -12.004 1.00 95.44 87 ALA A C 1
ATOM 651 O O . ALA A 1 87 ? 5.522 8.576 -10.959 1.00 95.44 87 ALA A O 1
ATOM 652 N N . ALA A 1 88 ? 5.457 7.904 -13.101 1.00 96.25 88 ALA A N 1
ATOM 653 C CA . ALA A 1 88 ? 6.864 7.510 -13.163 1.00 96.25 88 ALA A CA 1
ATOM 654 C C . ALA A 1 88 ? 7.808 8.680 -12.821 1.00 96.25 88 ALA A C 1
ATOM 656 O O . ALA A 1 88 ? 8.775 8.498 -12.084 1.00 96.25 88 ALA A O 1
ATOM 657 N N . GLY A 1 89 ? 7.507 9.899 -13.287 1.00 95.44 89 GLY A N 1
ATOM 658 C CA . GLY A 1 89 ? 8.285 11.105 -12.966 1.00 95.44 89 GLY A CA 1
ATOM 659 C C . GLY A 1 89 ? 8.138 11.594 -11.517 1.00 95.44 89 GLY A C 1
ATOM 660 O O . GLY A 1 89 ? 8.935 12.417 -11.047 1.00 95.44 89 GLY A O 1
ATOM 661 N N . CYS A 1 90 ? 7.137 11.088 -10.795 1.00 95.44 90 CYS A N 1
ATOM 662 C CA . CYS A 1 90 ? 6.839 11.462 -9.416 1.00 95.44 90 CYS A CA 1
ATOM 663 C C . CYS A 1 90 ? 7.491 10.548 -8.376 1.00 95.44 90 CYS A C 1
ATOM 665 O O . CYS A 1 90 ? 7.440 10.879 -7.190 1.00 95.44 90 CYS A O 1
ATOM 667 N N . PHE A 1 91 ? 8.128 9.440 -8.773 1.00 94.12 91 PHE A N 1
ATOM 668 C CA . PHE A 1 91 ? 8.833 8.604 -7.809 1.00 94.12 91 PHE A CA 1
ATOM 669 C C . PHE A 1 91 ? 9.952 9.381 -7.106 1.00 94.12 91 PHE A C 1
ATOM 671 O O . PHE A 1 91 ? 10.676 10.202 -7.685 1.00 94.12 91 PHE A O 1
ATOM 678 N N . ARG A 1 92 ? 10.063 9.133 -5.802 1.00 93.19 92 ARG A N 1
ATOM 679 C CA . ARG A 1 92 ? 11.052 9.728 -4.908 1.00 93.19 92 ARG A CA 1
ATOM 680 C C . ARG A 1 92 ? 11.584 8.644 -3.975 1.00 93.19 92 ARG A C 1
ATOM 682 O O . ARG A 1 92 ? 10.851 7.694 -3.692 1.00 93.19 92 ARG A O 1
ATOM 689 N N . PRO A 1 93 ? 12.823 8.784 -3.480 1.00 91.62 93 PRO A N 1
ATOM 690 C CA . PRO A 1 93 ? 13.314 7.939 -2.404 1.00 91.62 93 PRO A CA 1
ATOM 691 C C . PRO A 1 93 ? 12.336 7.929 -1.226 1.00 91.62 93 PRO A C 1
ATOM 693 O O . PRO A 1 93 ? 11.839 8.981 -0.820 1.00 91.62 93 PRO A O 1
ATOM 696 N N . SER A 1 94 ? 12.074 6.750 -0.670 1.00 87.75 94 SER A N 1
ATOM 697 C CA . SER A 1 94 ? 11.210 6.576 0.495 1.00 87.75 94 SER A CA 1
ATOM 698 C C . SER A 1 94 ? 11.976 5.914 1.628 1.00 87.75 94 SER A C 1
ATOM 700 O O . SER A 1 94 ? 12.701 4.940 1.404 1.00 87.75 94 SER A O 1
ATOM 702 N N . ALA A 1 95 ? 11.770 6.394 2.852 1.00 82.75 95 ALA A N 1
ATOM 703 C CA . ALA A 1 95 ? 12.261 5.700 4.029 1.00 82.75 95 ALA A CA 1
ATOM 704 C C . ALA A 1 95 ? 11.572 4.335 4.157 1.00 82.75 95 ALA A C 1
ATOM 706 O O . ALA A 1 95 ? 10.346 4.223 4.100 1.00 82.75 95 ALA A O 1
ATOM 707 N N . LYS A 1 96 ? 12.369 3.298 4.376 1.00 77.88 96 LYS A N 1
ATOM 708 C CA . LYS A 1 96 ? 11.907 2.036 4.925 1.00 77.88 96 LYS A CA 1
ATOM 709 C C . LYS A 1 96 ? 11.740 2.244 6.423 1.00 77.88 96 LYS A C 1
ATOM 711 O O . LYS A 1 96 ? 12.713 2.510 7.120 1.00 77.88 96 LYS A O 1
ATOM 716 N N . TYR A 1 97 ? 10.515 2.132 6.920 1.00 69.44 97 TYR A N 1
ATOM 717 C CA . TYR A 1 97 ? 10.268 2.255 8.354 1.00 69.44 97 TYR A CA 1
ATOM 718 C C . TYR A 1 97 ? 10.910 1.073 9.089 1.00 69.44 97 TYR A C 1
ATOM 720 O O . TYR A 1 97 ? 10.587 -0.071 8.757 1.00 69.44 97 TYR A O 1
ATOM 728 N N . PRO A 1 98 ? 11.810 1.302 10.056 1.00 66.00 98 PRO A N 1
ATOM 729 C CA . PRO A 1 98 ? 12.329 0.213 10.862 1.00 66.00 98 PRO A CA 1
ATOM 730 C C . PRO A 1 98 ? 11.220 -0.332 11.780 1.00 66.00 98 PRO A C 1
ATOM 732 O O . PRO A 1 98 ? 10.236 0.346 12.087 1.00 66.00 98 PRO A O 1
ATOM 735 N N . GLU A 1 99 ? 11.302 -1.623 12.114 1.00 67.81 99 GLU A N 1
ATOM 736 C CA . GLU A 1 99 ? 10.215 -2.340 12.804 1.00 67.81 99 GLU A CA 1
ATOM 737 C C . GLU A 1 99 ? 9.946 -1.787 14.212 1.00 67.81 99 GLU A C 1
ATOM 739 O O . GLU A 1 99 ? 8.816 -1.824 14.700 1.00 67.81 99 GLU A O 1
ATOM 744 N N . ASP A 1 100 ? 10.977 -1.217 14.827 1.00 72.12 100 ASP A N 1
ATOM 745 C CA . ASP A 1 100 ? 10.967 -0.569 16.135 1.00 72.12 100 ASP A CA 1
ATOM 746 C C . ASP A 1 100 ? 10.116 0.709 16.185 1.00 72.12 100 ASP A C 1
ATOM 748 O O . ASP A 1 100 ? 9.578 1.029 17.243 1.00 72.12 100 ASP A O 1
ATOM 752 N N . VAL A 1 101 ? 9.882 1.392 15.056 1.00 73.25 101 VAL A N 1
ATOM 753 C CA . VAL A 1 101 ? 8.970 2.554 14.979 1.00 73.25 101 VAL A CA 1
ATOM 754 C C . VAL A 1 101 ? 7.559 2.193 15.441 1.00 73.25 101 VAL A C 1
ATOM 756 O O . VAL A 1 101 ? 6.817 3.053 15.932 1.00 73.25 101 VAL A O 1
ATOM 759 N N . PHE A 1 102 ? 7.190 0.921 15.293 1.00 76.88 102 PHE A N 1
ATOM 760 C CA . PHE A 1 102 ? 5.895 0.395 15.696 1.00 76.88 102 PHE A CA 1
ATOM 761 C C . PHE A 1 102 ? 5.923 -0.376 17.019 1.00 76.88 102 PHE A C 1
ATOM 763 O O . PHE A 1 102 ? 4.873 -0.839 17.471 1.00 76.88 102 PHE A O 1
ATOM 770 N N . ALA A 1 103 ? 7.092 -0.515 17.648 1.00 76.56 103 ALA A N 1
ATOM 771 C CA . ALA A 1 103 ? 7.212 -1.162 18.944 1.00 76.56 103 ALA A CA 1
ATOM 772 C C . ALA A 1 103 ? 6.526 -0.320 20.032 1.00 76.56 103 ALA A C 1
ATOM 774 O O . ALA A 1 103 ? 6.585 0.910 20.025 1.00 76.56 103 ALA A O 1
ATOM 775 N N . GLY A 1 104 ? 5.850 -0.994 20.966 1.00 77.31 104 GLY A N 1
ATOM 776 C CA . GLY A 1 104 ? 5.192 -0.337 22.099 1.00 77.31 104 GLY A CA 1
ATOM 777 C C . GLY A 1 104 ? 3.992 0.543 21.730 1.00 77.31 104 GLY A C 1
ATOM 778 O O . GLY A 1 104 ? 3.613 1.410 22.513 1.00 77.31 104 GLY A O 1
ATOM 779 N N . ILE A 1 105 ? 3.398 0.370 20.541 1.00 82.31 105 ILE A N 1
ATOM 780 C CA . ILE A 1 105 ? 2.131 1.033 20.213 1.00 82.31 105 ILE A CA 1
ATOM 781 C C . ILE A 1 105 ? 0.993 0.351 20.977 1.00 82.31 105 ILE A C 1
ATOM 783 O O . ILE A 1 105 ? 0.666 -0.806 20.716 1.00 82.31 105 ILE A O 1
ATOM 787 N N . GLU A 1 106 ? 0.335 1.115 21.845 1.00 86.25 106 GLU A N 1
ATOM 788 C CA . GLU A 1 106 ? -0.901 0.714 22.518 1.00 86.25 106 GLU A CA 1
ATOM 789 C C . GLU A 1 106 ? -2.102 0.827 21.572 1.00 86.25 106 GLU A C 1
ATOM 791 O O . GLU A 1 106 ? -2.415 1.904 21.069 1.00 86.25 106 GLU A O 1
ATOM 796 N N . LEU A 1 107 ? -2.798 -0.282 21.319 1.00 88.12 107 LEU A N 1
ATOM 797 C CA . LEU A 1 107 ? -3.827 -0.363 20.271 1.00 88.12 107 LEU A CA 1
ATOM 798 C C . LEU A 1 107 ? -5.270 -0.252 20.791 1.00 88.12 107 LEU A C 1
ATOM 800 O O . LEU A 1 107 ? -6.214 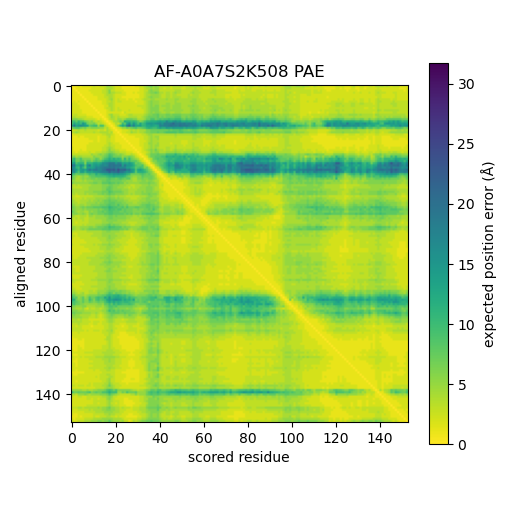-0.405 20.018 1.00 88.12 107 LEU A O 1
ATOM 804 N N . ASP A 1 108 ? -5.482 0.029 22.075 1.00 88.44 108 ASP A N 1
ATOM 805 C CA . ASP A 1 108 ? -6.821 0.049 22.682 1.00 88.44 108 ASP A CA 1
ATOM 806 C C . ASP A 1 108 ? -7.786 1.024 22.002 1.00 88.44 108 ASP A C 1
ATOM 808 O O . ASP A 1 10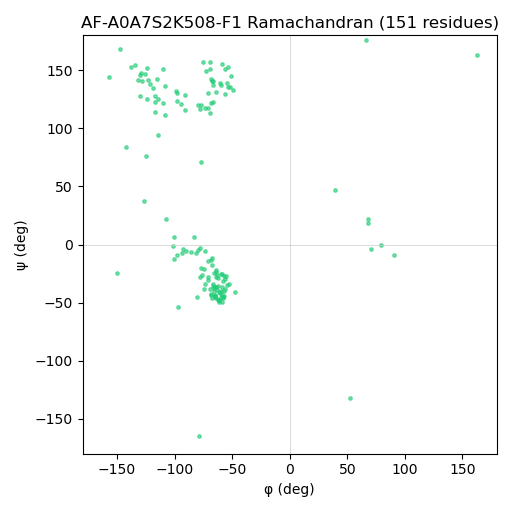8 ? -8.940 0.689 21.718 1.00 88.44 108 ASP A O 1
ATOM 812 N N . SER A 1 109 ? -7.324 2.245 21.718 1.00 86.75 109 SER A N 1
ATOM 813 C CA . SER A 1 109 ? -8.120 3.230 20.985 1.00 86.75 109 SER A CA 1
ATOM 814 C C . SER A 1 109 ? -8.380 2.752 19.558 1.00 86.75 109 SER A C 1
ATOM 816 O O . SER A 1 109 ? -9.514 2.824 19.079 1.00 86.75 109 SER A O 1
ATOM 818 N N . PHE A 1 110 ? -7.347 2.230 18.893 1.00 89.25 110 PHE A N 1
ATOM 819 C CA . PHE A 1 110 ? -7.418 1.715 17.532 1.00 89.25 110 PHE A CA 1
ATOM 820 C C . PHE A 1 110 ? -8.473 0.617 17.398 1.00 89.25 110 PHE A C 1
ATOM 822 O O . PHE A 1 110 ? -9.286 0.652 16.473 1.00 89.25 110 PHE A O 1
ATOM 829 N N . TRP A 1 111 ? -8.532 -0.328 18.337 1.00 89.88 111 TRP A N 1
ATOM 830 C CA . TRP A 1 111 ? -9.491 -1.427 18.282 1.00 89.88 111 TRP A CA 1
ATOM 831 C C . TRP A 1 111 ? -10.941 -0.961 18.326 1.00 89.88 111 TRP A C 1
ATOM 833 O O . TRP A 1 111 ? -11.759 -1.506 17.589 1.00 89.88 111 TRP A O 1
ATOM 843 N N . ARG A 1 112 ? -11.237 0.097 19.084 1.00 89.00 112 ARG A N 1
ATOM 844 C CA . ARG A 1 112 ? -12.584 0.676 19.193 1.00 89.00 112 ARG A CA 1
ATOM 845 C C . ARG A 1 112 ? -12.987 1.539 17.997 1.00 89.00 112 ARG A C 1
ATOM 847 O O . ARG A 1 112 ? -14.173 1.779 17.795 1.00 89.00 112 ARG A O 1
ATOM 854 N N . ALA A 1 113 ? -12.026 2.025 17.213 1.00 90.69 113 ALA A N 1
ATOM 855 C CA . ALA A 1 113 ? -12.317 2.881 16.071 1.00 90.69 113 ALA A CA 1
ATOM 856 C C . ALA A 1 113 ? -13.078 2.105 14.977 1.00 90.69 113 ALA A C 1
ATOM 858 O O . ALA A 1 113 ? -12.668 0.986 14.652 1.00 90.69 113 ALA A O 1
ATOM 859 N N . PRO A 1 114 ? -14.121 2.684 14.352 1.00 94.00 114 PRO A N 1
ATOM 860 C CA . PRO A 1 114 ? -14.732 2.118 13.153 1.00 94.00 114 PRO A CA 1
ATOM 861 C C . PRO A 1 114 ? -13.709 2.011 12.020 1.00 94.00 114 PRO A C 1
ATOM 863 O O . PRO A 1 114 ? -12.939 2.950 11.788 1.00 94.00 114 PRO A O 1
ATOM 866 N N . LYS A 1 115 ? -13.709 0.888 11.294 1.00 95.31 115 LYS A N 1
ATOM 867 C CA . LYS A 1 115 ? -12.725 0.613 10.237 1.00 95.31 115 LYS A CA 1
ATOM 868 C C . LYS A 1 115 ? -13.400 0.183 8.946 1.00 95.31 115 LYS A C 1
ATOM 870 O O . LYS A 1 115 ? -14.416 -0.509 8.969 1.00 95.31 115 LYS A O 1
ATOM 875 N N . ALA A 1 116 ? -12.795 0.575 7.837 1.00 97.12 116 ALA A N 1
ATOM 876 C CA . ALA A 1 116 ? -13.113 0.080 6.511 1.00 97.12 116 ALA A CA 1
ATOM 877 C C . ALA A 1 116 ? -11.824 -0.305 5.782 1.00 97.12 116 ALA A C 1
ATOM 879 O O . ALA A 1 116 ? -10.818 0.397 5.896 1.00 97.12 116 ALA A O 1
ATOM 880 N N . TYR A 1 117 ? -11.875 -1.390 5.022 1.00 97.69 117 TYR A N 1
ATOM 881 C CA . TYR A 1 117 ? -10.826 -1.829 4.118 1.00 97.69 117 TYR A CA 1
ATOM 882 C C . TYR A 1 117 ? -11.364 -1.814 2.689 1.00 97.69 117 TYR A C 1
ATOM 884 O O . TYR A 1 117 ? -12.421 -2.379 2.420 1.00 97.69 117 TYR A O 1
ATOM 892 N N . ILE A 1 118 ? -10.652 -1.165 1.781 1.00 98.38 118 ILE A N 1
ATOM 893 C CA . ILE A 1 118 ? -10.942 -1.122 0.354 1.00 98.38 118 ILE A CA 1
ATOM 894 C C . ILE A 1 118 ? -9.870 -1.969 -0.322 1.00 98.38 118 ILE A C 1
ATOM 896 O O . ILE A 1 118 ? -8.689 -1.622 -0.295 1.00 98.38 118 ILE A O 1
ATOM 900 N N . LYS A 1 119 ? -10.297 -3.105 -0.864 1.00 97.88 119 LYS A N 1
ATOM 901 C CA . LYS A 1 119 ? -9.465 -4.072 -1.565 1.00 97.88 119 LYS A CA 1
ATOM 902 C C . LYS A 1 119 ? -9.434 -3.740 -3.051 1.00 97.88 119 LYS A C 1
ATOM 904 O O . LYS A 1 119 ? -10.494 -3.612 -3.657 1.00 97.88 119 LYS A O 1
ATOM 909 N N . CYS A 1 120 ? -8.243 -3.653 -3.629 1.00 98.19 120 CYS A N 1
ATOM 910 C CA . CYS A 1 120 ? -8.062 -3.485 -5.069 1.00 98.19 120 CYS A CA 1
ATOM 911 C C . CYS A 1 120 ? -7.870 -4.851 -5.733 1.00 98.19 120 CYS A C 1
ATOM 913 O O . CYS A 1 120 ? -6.965 -5.599 -5.354 1.00 98.19 120 CYS A O 1
ATOM 915 N N . MET A 1 121 ? -8.743 -5.195 -6.679 1.00 97.75 121 MET A N 1
ATOM 916 C CA . MET A 1 121 ? -8.828 -6.553 -7.230 1.00 97.75 121 MET A CA 1
ATOM 917 C C . MET A 1 121 ? -7.714 -6.891 -8.228 1.00 97.75 121 MET A C 1
ATOM 919 O O . MET A 1 121 ? -7.316 -8.053 -8.292 1.00 97.75 121 MET A O 1
ATOM 923 N N . ASP A 1 122 ? -7.147 -5.888 -8.899 1.00 96.69 122 ASP A N 1
ATOM 924 C CA . ASP A 1 122 ? -6.056 -6.041 -9.874 1.00 96.69 122 ASP A CA 1
ATOM 925 C C . ASP A 1 122 ? -4.714 -5.523 -9.335 1.00 96.69 122 ASP A C 1
ATOM 927 O O . ASP A 1 122 ? -3.799 -5.158 -10.077 1.00 96.69 122 ASP A O 1
ATOM 931 N N . ASP A 1 123 ? -4.584 -5.452 -8.013 1.00 95.56 123 ASP A N 1
ATOM 932 C CA . ASP A 1 123 ? -3.359 -5.007 -7.368 1.00 95.56 123 ASP A CA 1
ATOM 933 C C . ASP A 1 123 ? -2.226 -6.031 -7.550 1.00 95.56 123 ASP A C 1
ATOM 935 O O . ASP A 1 123 ? -2.250 -7.138 -7.005 1.00 95.56 123 ASP A O 1
ATOM 939 N N . SER A 1 124 ? -1.201 -5.637 -8.307 1.00 91.50 124 SER A N 1
ATOM 940 C CA . SER A 1 124 ? 0.004 -6.443 -8.536 1.00 91.50 124 SER A CA 1
ATOM 941 C C . SER A 1 124 ? 1.144 -6.157 -7.548 1.00 91.50 124 SER A C 1
ATOM 943 O O . SER A 1 124 ? 2.175 -6.830 -7.582 1.00 91.50 124 SER A O 1
ATOM 945 N N . VAL A 1 125 ? 0.968 -5.173 -6.661 1.00 91.44 125 VAL A N 1
ATOM 946 C CA . VAL A 1 125 ? 1.945 -4.759 -5.647 1.00 91.44 125 VAL A CA 1
ATOM 947 C C . VAL A 1 125 ? 1.628 -5.424 -4.312 1.00 91.44 125 VAL A C 1
ATOM 949 O O . VAL A 1 125 ? 2.475 -6.107 -3.736 1.00 91.44 125 VAL A O 1
ATOM 952 N N . ILE A 1 126 ? 0.393 -5.272 -3.833 1.00 91.12 126 ILE A N 1
ATOM 953 C CA . ILE A 1 126 ? -0.134 -5.980 -2.667 1.00 91.12 126 ILE A CA 1
ATOM 954 C C . ILE A 1 126 ? -1.244 -6.894 -3.159 1.00 91.12 126 ILE A C 1
ATOM 956 O O . ILE A 1 126 ? -2.396 -6.494 -3.272 1.00 91.12 126 ILE A O 1
ATOM 960 N N . LEU A 1 127 ? -0.886 -8.146 -3.443 1.00 91.44 127 LEU A N 1
ATOM 961 C CA . LEU A 1 127 ? -1.814 -9.106 -4.038 1.00 91.44 127 LEU A CA 1
ATOM 962 C C . LEU A 1 127 ? -3.147 -9.188 -3.267 1.00 91.44 127 LEU A C 1
ATOM 964 O O . LEU A 1 127 ? -3.135 -9.148 -2.031 1.00 91.44 127 LEU A O 1
ATOM 968 N N . PRO A 1 128 ? -4.284 -9.406 -3.953 1.00 94.19 128 PRO A N 1
ATOM 969 C CA . PRO A 1 128 ? -5.606 -9.518 -3.335 1.00 94.19 128 PRO A CA 1
ATOM 970 C C . PRO A 1 128 ? -5.665 -10.456 -2.120 1.00 94.19 128 PRO A C 1
ATOM 972 O O . PRO A 1 128 ? -6.275 -10.114 -1.111 1.00 94.19 128 PRO A O 1
ATOM 975 N N . ALA A 1 129 ? -4.980 -11.602 -2.176 1.00 92.19 129 ALA A N 1
ATOM 976 C CA . ALA A 1 129 ? -4.908 -12.547 -1.060 1.00 92.19 129 ALA A CA 1
ATOM 977 C C . ALA A 1 129 ? -4.153 -11.980 0.160 1.00 92.19 129 ALA A C 1
ATOM 979 O O . ALA A 1 129 ? -4.506 -12.253 1.306 1.00 92.19 129 ALA A O 1
ATOM 980 N N . HIS A 1 130 ? -3.124 -11.157 -0.062 1.00 91.56 130 HIS A N 1
ATOM 981 C CA . HIS A 1 130 ? -2.443 -10.454 1.026 1.00 91.56 130 HIS A CA 1
ATOM 982 C C . HIS A 1 130 ? -3.345 -9.377 1.633 1.00 91.56 130 HIS A C 1
ATOM 984 O O . HIS A 1 130 ? -3.350 -9.208 2.850 1.00 91.56 130 HIS A O 1
ATOM 990 N N . GLN A 1 131 ? -4.128 -8.680 0.806 1.00 94.12 131 GLN A N 1
ATOM 991 C CA . GLN A 1 131 ? -5.108 -7.697 1.271 1.00 94.12 131 GLN A CA 1
ATOM 992 C C . GLN A 1 131 ? -6.221 -8.346 2.108 1.00 94.12 131 GLN A C 1
ATOM 994 O O . GLN A 1 131 ? -6.634 -7.771 3.114 1.00 94.12 131 GLN A O 1
ATOM 999 N N . ASP A 1 132 ? -6.652 -9.564 1.762 1.00 94.06 132 ASP A N 1
ATOM 1000 C CA . ASP A 1 132 ? -7.589 -10.349 2.580 1.00 94.06 132 ASP A CA 1
ATOM 1001 C C . ASP A 1 132 ? -7.014 -10.599 3.981 1.00 94.06 132 ASP A C 1
ATOM 1003 O O . ASP A 1 132 ? -7.632 -10.233 4.982 1.00 94.06 132 ASP A O 1
ATOM 1007 N N . ALA A 1 133 ? -5.769 -11.076 4.060 1.00 91.50 133 ALA A N 1
ATOM 1008 C CA . ALA A 1 133 ? -5.080 -11.263 5.336 1.00 91.50 133 ALA A CA 1
ATOM 1009 C C . ALA A 1 133 ? -4.867 -9.944 6.110 1.00 91.50 133 ALA A C 1
ATOM 1011 O O . ALA A 1 133 ? -4.777 -9.948 7.339 1.00 91.50 133 ALA A O 1
ATOM 1012 N N . MET A 1 134 ? -4.753 -8.800 5.424 1.00 92.38 134 MET A N 1
ATOM 1013 C CA . MET A 1 134 ? -4.660 -7.480 6.063 1.00 92.38 134 MET A CA 1
ATOM 1014 C C . MET A 1 134 ? -6.009 -7.010 6.616 1.00 92.38 134 MET A C 1
ATOM 1016 O O . MET A 1 134 ? -6.042 -6.425 7.702 1.00 92.38 134 MET A O 1
ATOM 1020 N N . HIS A 1 135 ? -7.111 -7.271 5.912 1.00 94.44 135 HIS A N 1
ATOM 1021 C CA . HIS A 1 135 ? -8.466 -6.987 6.386 1.00 94.44 135 HIS A CA 1
ATOM 1022 C C . HIS A 1 135 ? -8.823 -7.839 7.607 1.00 94.44 135 HIS A C 1
ATOM 1024 O O . HIS A 1 135 ? -9.281 -7.284 8.604 1.00 94.44 135 HIS A O 1
ATOM 1030 N N . GLU A 1 136 ? -8.527 -9.141 7.590 1.00 92.19 136 GLU A N 1
ATOM 1031 C CA . GLU A 1 136 ? -8.804 -10.058 8.708 1.00 92.19 136 GLU A CA 1
ATOM 1032 C C . GLU A 1 136 ? -8.192 -9.579 10.039 1.00 92.19 136 GLU A C 1
ATOM 1034 O O . GLU A 1 136 ? -8.808 -9.689 11.103 1.00 92.19 136 GLU A O 1
ATOM 1039 N N . ARG A 1 137 ? -7.010 -8.947 9.994 1.00 89.88 137 ARG A N 1
ATOM 1040 C CA . ARG A 1 137 ? -6.337 -8.374 11.180 1.00 89.88 137 ARG A CA 1
ATOM 1041 C C . ARG A 1 137 ? -7.107 -7.228 11.832 1.00 89.88 137 ARG A C 1
ATOM 1043 O O . ARG A 1 137 ? -6.881 -6.943 13.007 1.00 89.88 137 ARG A O 1
ATOM 1050 N N . LEU A 1 138 ? -8.002 -6.563 11.100 1.00 91.19 138 LEU A N 1
ATOM 1051 C CA . LEU A 1 138 ? -8.803 -5.452 11.621 1.00 91.19 138 LEU A CA 1
ATOM 1052 C C . LEU A 1 138 ? -9.926 -5.901 12.567 1.00 91.19 138 LEU A C 1
ATOM 1054 O O . LEU A 1 138 ? -10.531 -5.036 13.209 1.00 91.19 138 LEU A O 1
ATOM 1058 N N . ARG A 1 139 ? -10.115 -7.222 12.717 1.00 86.00 139 ARG A N 1
ATOM 1059 C CA . ARG A 1 139 ? -11.122 -7.892 13.554 1.00 86.00 139 ARG A CA 1
ATOM 1060 C C . ARG A 1 139 ? -12.561 -7.655 13.088 1.00 86.00 139 ARG A C 1
ATOM 1062 O O . ARG A 1 139 ? -12.839 -6.941 12.124 1.00 86.00 139 ARG A O 1
ATOM 1069 N N . GLU A 1 140 ? -13.474 -8.318 13.789 1.00 82.25 140 GLU A N 1
ATOM 1070 C CA . GLU A 1 140 ? -14.910 -8.276 13.545 1.00 82.25 140 GLU A CA 1
ATOM 1071 C C . GLU A 1 140 ? -15.450 -6.835 13.554 1.00 82.25 140 GLU A C 1
ATOM 1073 O O . GLU A 1 140 ? -15.041 -5.993 14.357 1.00 82.25 140 GLU A O 1
ATOM 1078 N N . GLY A 1 141 ? -16.352 -6.540 12.615 1.00 88.44 141 GLY A N 1
ATOM 1079 C CA . GLY A 1 141 ? -16.947 -5.213 12.430 1.00 88.44 141 GLY A CA 1
ATOM 1080 C C . GLY A 1 141 ? -16.204 -4.289 11.455 1.00 88.44 141 GLY A C 1
ATOM 1081 O O . GLY A 1 141 ? -16.752 -3.251 11.081 1.00 88.44 141 GLY A O 1
ATOM 1082 N N . ALA A 1 142 ? -14.999 -4.646 10.991 1.00 95.31 142 ALA A N 1
ATOM 1083 C CA . ALA A 1 142 ? -14.335 -3.913 9.914 1.00 95.31 142 ALA A CA 1
ATOM 1084 C C . ALA A 1 142 ? -15.043 -4.155 8.570 1.00 95.31 142 ALA A C 1
ATOM 1086 O O . ALA A 1 142 ? -15.075 -5.278 8.063 1.00 95.31 142 ALA A O 1
ATOM 1087 N N . GLN A 1 143 ? -15.584 -3.093 7.971 1.00 97.19 143 GLN A N 1
ATOM 1088 C CA . GLN A 1 143 ? -16.241 -3.180 6.666 1.00 97.19 143 GLN A CA 1
ATOM 1089 C C . GLN A 1 143 ? -15.210 -3.475 5.574 1.00 97.19 143 GLN A C 1
ATOM 1091 O O . GLN A 1 143 ? -14.109 -2.928 5.607 1.00 97.19 143 GLN A O 1
ATOM 1096 N N . LYS A 1 144 ? -15.576 -4.300 4.593 1.00 97.44 144 LYS A N 1
ATOM 1097 C CA . LYS A 1 144 ? -14.751 -4.579 3.417 1.00 97.44 144 LYS A CA 1
ATOM 1098 C C . LYS A 1 144 ? -15.485 -4.137 2.161 1.00 97.44 144 LYS A C 1
ATOM 1100 O O . LYS A 1 144 ? -16.665 -4.433 2.000 1.00 97.44 144 LYS A O 1
ATOM 1105 N N . PHE A 1 145 ? -14.767 -3.452 1.287 1.00 98.19 145 PHE A N 1
ATOM 1106 C CA . PHE A 1 145 ? -15.214 -3.049 -0.036 1.00 98.19 145 PHE A CA 1
ATOM 1107 C C . PHE A 1 145 ? -14.230 -3.606 -1.052 1.00 98.19 145 PHE A C 1
ATOM 1109 O O . PHE A 1 145 ? -13.028 -3.619 -0.794 1.00 98.19 145 PHE A O 1
ATOM 1116 N N . GLU A 1 146 ? -14.730 -4.059 -2.191 1.00 98.19 146 GLU A N 1
ATOM 1117 C CA . GLU A 1 146 ? -13.903 -4.491 -3.312 1.00 98.19 146 GLU A CA 1
ATOM 1118 C C . GLU A 1 146 ? -14.029 -3.459 -4.423 1.00 98.19 146 GLU A C 1
ATOM 1120 O O . GLU A 1 146 ? -15.118 -2.945 -4.690 1.00 98.19 146 GLU A O 1
ATOM 1125 N N . PHE A 1 147 ? -12.898 -3.115 -5.022 1.00 96.88 147 PHE A N 1
ATOM 1126 C CA . PHE A 1 147 ? -12.805 -2.103 -6.052 1.00 96.88 147 PHE A CA 1
ATOM 1127 C C . PHE A 1 147 ? -12.030 -2.668 -7.238 1.00 96.88 147 PHE A C 1
ATOM 1129 O O . PHE A 1 147 ? -10.934 -3.213 -7.080 1.00 96.88 147 PHE A O 1
ATOM 1136 N N . ASP A 1 148 ? -12.631 -2.562 -8.422 1.00 97.00 148 ASP A N 1
ATOM 1137 C CA . ASP A 1 148 ? -12.065 -3.044 -9.682 1.00 97.00 148 ASP A CA 1
ATOM 1138 C C . ASP A 1 148 ? -10.980 -2.077 -10.181 1.00 97.00 148 ASP A C 1
ATOM 1140 O O . ASP A 1 148 ? -11.178 -1.291 -11.109 1.00 97.00 148 ASP A O 1
ATOM 1144 N N . SER A 1 149 ? -9.848 -2.081 -9.480 1.00 97.44 149 SER A N 1
ATOM 1145 C CA . SER A 1 149 ? -8.693 -1.240 -9.763 1.00 97.44 149 SER A CA 1
ATOM 1146 C C . SER A 1 149 ? -7.382 -1.936 -9.411 1.00 97.44 149 SER A C 1
ATOM 1148 O O . SER A 1 149 ? -7.363 -2.970 -8.738 1.00 97.44 149 SER A O 1
ATOM 1150 N N . ASP A 1 150 ? -6.289 -1.331 -9.865 1.00 96.94 150 ASP A N 1
ATOM 1151 C CA . ASP A 1 150 ? -4.922 -1.684 -9.509 1.00 96.94 150 ASP A CA 1
ATOM 1152 C C . ASP A 1 150 ? -4.536 -1.120 -8.128 1.00 96.94 150 ASP A C 1
ATOM 1154 O O . ASP A 1 150 ? -5.390 -0.720 -7.332 1.00 96.94 150 ASP A O 1
ATOM 1158 N N . HIS A 1 151 ? -3.237 -1.092 -7.817 1.00 96.19 151 HIS A N 1
ATOM 1159 C CA . HIS A 1 151 ? -2.756 -0.575 -6.539 1.00 96.19 151 HIS A CA 1
ATOM 1160 C C . HIS A 1 151 ? -3.133 0.896 -6.294 1.00 96.19 151 HIS A C 1
ATOM 1162 O O . HIS A 1 151 ? -3.214 1.295 -5.136 1.00 96.19 151 HIS A O 1
ATOM 1168 N N . ASN A 1 152 ? -3.353 1.709 -7.333 1.00 95.69 152 ASN A N 1
ATOM 1169 C CA . ASN A 1 152 ? -3.626 3.145 -7.243 1.00 95.69 152 ASN A CA 1
ATOM 1170 C C . ASN A 1 152 ? -4.947 3.504 -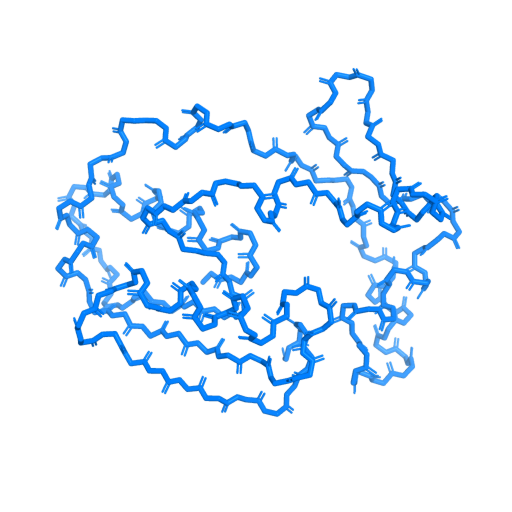7.953 1.00 95.69 152 ASN A C 1
ATOM 1172 O O . ASN A 1 152 ? -4.915 4.046 -9.060 1.00 95.69 152 ASN A O 1
ATOM 1176 N N . PRO A 1 153 ? -6.099 3.212 -7.319 1.00 91.31 153 PRO A N 1
ATOM 1177 C CA . PRO A 1 153 ? -7.408 3.629 -7.820 1.00 91.31 153 PRO A CA 1
ATOM 1178 C C . PRO A 1 153 ? -7.640 5.137 -7.845 1.00 91.31 153 PRO A C 1
ATOM 1180 O O . PRO A 1 153 ? -6.970 5.866 -7.076 1.00 91.31 153 PRO A O 1
#

Sequence (153 aa):
GHSTAGRMVTACFSRLSAPKIHRLVFLAAETLPGPTSLSLRPSPSWLAEGLVSLHPSGEVLTVTAAAEKRLAAFFFSRASEQDRIVAAGCFRPSAKYPEDVFAGIELDSFWRAPKAYIKCMDDSVILPAHQDAMHERLREGAQKFEFDSDHNP

Foldseek 3Di:
DAAACQLVVQLVQLPDPDDPDQEAEYELYAHPDDDPPQHLDADPVCVVVQQWDADPVNFKIFGDPPSLLVVLCQQAVPPDSVVSVVNSVVGDIDTSDDPCSNPPRDRPSVLPHAAEYEAACAENRQHSVNSVVRQVNNDPRHHYHYDPGYSHD

Radius of gyration: 16.13 Å; Cα contacts (8 Å, |Δi|>4): 244; chains: 1; bounding box: 41×26×44 Å

Mean predicted aligned error: 4.53 Å

Solvent-accessible surface area (backbone atoms only — not comparable to full-atom values): 8650 Å² total; per-residue (Å²): 58,50,35,74,42,16,39,52,49,50,56,54,54,36,69,45,93,75,70,90,69,81,60,49,54,28,36,53,29,42,49,66,76,64,84,67,74,83,65,67,46,76,56,70,64,40,51,74,71,50,36,38,44,64,43,95,87,66,42,36,41,31,69,27,88,89,24,34,62,65,53,24,49,46,44,31,58,75,50,54,73,67,54,27,55,55,51,23,74,63,67,66,73,39,75,40,74,60,75,67,82,62,56,90,68,58,52,71,63,51,70,72,48,49,39,36,33,40,39,23,68,59,13,70,76,60,40,48,72,58,41,50,60,30,49,62,55,65,44,89,84,46,44,78,43,83,39,99,27,21,56,62,114

InterPro domains:
  IPR029058 Alpha/Beta hydrolase fold [G3DSA:3.40.50.1820] (1-153)
  IPR029058 Alpha/Beta hydrolase fold [SSF53474] (1-152)

pLDDT: mean 88.49, std 9.94, range [51.88, 98.38]